Protein AF-A0A376ZZ30-F1 (afdb_monomer_lite)

pLDDT: mean 81.19, std 19.53, range [32.28, 97.62]

Structure (mmCIF, N/CA/C/O backbone):
data_AF-A0A376ZZ30-F1
#
_entry.id   AF-A0A376ZZ30-F1
#
loop_
_atom_site.group_PDB
_atom_site.id
_atom_site.type_symbol
_atom_site.label_atom_id
_atom_site.label_alt_id
_atom_site.label_comp_id
_atom_site.label_asym_id
_atom_site.label_entity_id
_atom_site.label_seq_id
_atom_site.pdbx_PDB_ins_code
_atom_site.Cartn_x
_atom_site.Cartn_y
_atom_site.Cartn_z
_atom_site.occupancy
_atom_site.B_iso_or_equiv
_atom_site.auth_seq_id
_atom_site.auth_comp_id
_atom_site.auth_asym_id
_atom_site.auth_atom_id
_atom_site.pdbx_PDB_model_num
ATOM 1 N N . MET A 1 1 ? -8.841 -7.344 33.174 1.00 46.75 1 MET A N 1
ATOM 2 C CA . MET A 1 1 ? -9.174 -6.937 31.788 1.00 46.75 1 MET A CA 1
ATOM 3 C C . MET A 1 1 ? -7.964 -7.180 30.897 1.00 46.75 1 MET A C 1
ATOM 5 O O . MET A 1 1 ? -6.941 -6.545 31.111 1.00 46.75 1 MET A O 1
ATOM 9 N N . CYS A 1 2 ? -8.050 -8.112 29.945 1.00 45.91 2 CYS A N 1
ATOM 10 C CA . CYS A 1 2 ? -7.021 -8.299 28.918 1.00 45.91 2 CYS A CA 1
ATOM 11 C C . CYS A 1 2 ? -7.281 -7.282 27.795 1.00 45.91 2 CYS A C 1
ATOM 13 O O . CYS A 1 2 ? -8.372 -7.276 27.228 1.00 45.91 2 CYS A O 1
ATOM 15 N N . ARG A 1 3 ? -6.335 -6.381 27.506 1.00 62.53 3 ARG A N 1
ATOM 16 C CA . ARG A 1 3 ? -6.424 -5.519 26.318 1.00 62.53 3 ARG A CA 1
ATOM 17 C C . ARG A 1 3 ? -5.931 -6.327 25.123 1.00 62.53 3 ARG A C 1
ATOM 19 O O . ARG A 1 3 ? -4.755 -6.677 25.079 1.00 62.53 3 ARG A O 1
ATOM 26 N N . ILE A 1 4 ? -6.811 -6.603 24.163 1.00 62.12 4 ILE A N 1
ATOM 27 C CA . ILE A 1 4 ? -6.397 -7.129 22.859 1.00 62.12 4 ILE A CA 1
ATOM 28 C C . ILE A 1 4 ? -5.556 -6.034 22.202 1.00 62.12 4 ILE A C 1
ATOM 30 O O . ILE A 1 4 ? -6.045 -4.933 21.949 1.00 62.12 4 ILE A O 1
ATOM 34 N N . LYS A 1 5 ? -4.265 -6.305 22.002 1.00 70.69 5 LYS A N 1
ATOM 35 C CA . LYS A 1 5 ? -3.371 -5.390 21.299 1.00 70.69 5 LYS A CA 1
ATOM 36 C C . LYS A 1 5 ? -3.616 -5.568 19.809 1.00 70.69 5 LYS A C 1
ATOM 38 O O . LYS A 1 5 ? -3.481 -6.672 19.291 1.00 70.69 5 LYS A O 1
ATOM 43 N N . THR A 1 6 ? -3.973 -4.485 19.139 1.00 76.25 6 THR A N 1
ATOM 44 C CA . THR A 1 6 ? -4.094 -4.454 17.686 1.00 76.25 6 THR A CA 1
ATOM 45 C C . THR A 1 6 ? -2.786 -4.938 17.049 1.00 76.25 6 THR A C 1
ATOM 47 O O . THR A 1 6 ? -1.720 -4.470 17.468 1.00 76.25 6 THR A O 1
ATOM 50 N N . PRO A 1 7 ? -2.816 -5.879 16.088 1.00 85.00 7 PRO A N 1
ATOM 51 C CA . PRO A 1 7 ? -1.600 -6.326 15.427 1.00 85.00 7 PRO A CA 1
ATOM 52 C C . PRO A 1 7 ? -1.008 -5.169 14.619 1.00 85.00 7 PRO A C 1
ATOM 54 O O . PRO A 1 7 ? -1.703 -4.523 13.833 1.00 85.00 7 PRO A O 1
ATOM 57 N N . VAL A 1 8 ? 0.281 -4.904 14.840 1.00 92.44 8 VAL A N 1
ATOM 58 C CA . VAL A 1 8 ? 1.030 -3.854 14.145 1.00 92.44 8 VAL A CA 1
ATOM 59 C C . VAL A 1 8 ? 2.210 -4.485 13.430 1.00 92.44 8 VAL A C 1
ATOM 61 O O . VAL A 1 8 ? 3.052 -5.123 14.062 1.00 92.44 8 VAL A O 1
ATOM 64 N N . ILE A 1 9 ? 2.304 -4.250 12.127 1.00 94.50 9 ILE A N 1
ATOM 65 C CA . ILE A 1 9 ? 3.475 -4.576 11.317 1.00 94.50 9 ILE A CA 1
ATOM 66 C C . ILE A 1 9 ? 4.148 -3.264 10.937 1.00 94.50 9 ILE A C 1
ATOM 68 O O . ILE A 1 9 ? 3.489 -2.326 10.501 1.00 94.50 9 ILE A O 1
ATOM 72 N N . THR A 1 10 ? 5.464 -3.175 11.120 1.00 93.06 10 THR A N 1
ATOM 73 C CA . THR A 1 10 ? 6.240 -2.013 10.675 1.00 93.06 10 THR A CA 1
ATOM 74 C C . THR A 1 10 ? 7.258 -2.447 9.638 1.00 93.06 10 THR A C 1
ATOM 76 O O . THR A 1 10 ? 8.123 -3.271 9.927 1.00 93.06 10 THR A O 1
ATOM 79 N N . VAL A 1 11 ? 7.170 -1.871 8.445 1.00 92.31 11 VAL A N 1
ATOM 80 C CA . VAL A 1 11 ? 8.074 -2.140 7.325 1.00 92.31 11 VAL A CA 1
ATOM 81 C C . VAL A 1 11 ? 8.746 -0.858 6.868 1.00 92.31 11 VAL A C 1
ATOM 83 O O . VAL A 1 11 ? 8.271 0.250 7.116 1.00 92.31 11 VAL A O 1
ATOM 86 N N . ARG A 1 12 ? 9.898 -1.006 6.212 1.00 89.69 12 ARG A N 1
ATOM 87 C CA . ARG A 1 12 ? 10.571 0.135 5.594 1.00 89.69 12 ARG A CA 1
ATOM 88 C C . ARG A 1 12 ? 9.980 0.463 4.227 1.00 89.69 12 ARG A C 1
ATOM 90 O O . ARG A 1 12 ? 9.780 1.630 3.939 1.00 89.69 12 ARG A O 1
ATOM 97 N N . ARG A 1 13 ? 9.723 -0.567 3.422 1.00 89.56 13 ARG A N 1
ATOM 98 C CA . ARG A 1 13 ? 9.088 -0.511 2.102 1.00 89.56 13 ARG A CA 1
ATOM 99 C C . ARG A 1 13 ? 8.165 -1.707 1.964 1.00 89.56 13 ARG A C 1
ATOM 101 O O . ARG A 1 13 ? 8.429 -2.744 2.578 1.00 89.56 13 ARG A O 1
ATOM 108 N N . LEU A 1 14 ? 7.144 -1.571 1.133 1.00 93.38 14 LEU A N 1
ATOM 109 C CA . LEU A 1 14 ? 6.215 -2.648 0.816 1.00 93.38 14 LEU A CA 1
ATOM 110 C C . LEU A 1 14 ? 6.173 -2.857 -0.697 1.00 93.38 14 LEU A C 1
ATOM 112 O O . LEU A 1 14 ? 6.025 -1.901 -1.454 1.00 93.38 14 LEU A O 1
ATOM 116 N N . TYR A 1 15 ? 6.306 -4.112 -1.119 1.00 94.94 15 TYR A N 1
ATOM 117 C CA . TYR A 1 15 ? 6.212 -4.526 -2.514 1.00 94.94 15 T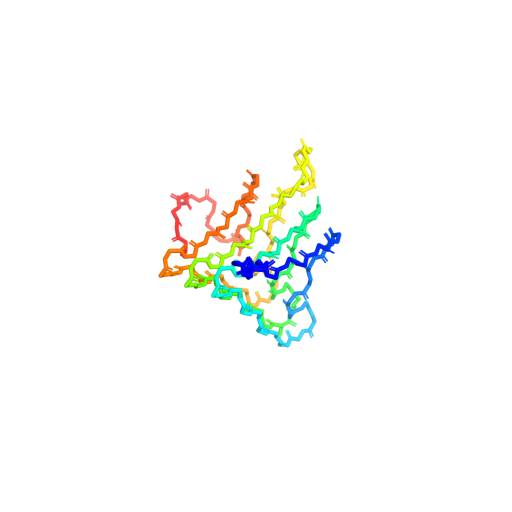YR A CA 1
ATOM 118 C C . TYR A 1 15 ? 5.125 -5.589 -2.611 1.00 94.94 15 TYR A C 1
ATOM 120 O O . TYR A 1 15 ? 5.260 -6.655 -2.011 1.00 94.94 15 TYR A O 1
ATOM 128 N N . ASN A 1 16 ? 4.055 -5.300 -3.342 1.00 96.19 16 ASN A N 1
ATOM 129 C CA . ASN A 1 16 ? 2.975 -6.246 -3.580 1.00 96.19 16 ASN A CA 1
ATOM 130 C C . ASN A 1 16 ? 2.800 -6.445 -5.084 1.00 96.19 16 ASN A C 1
ATOM 132 O O . ASN A 1 16 ? 2.489 -5.500 -5.799 1.00 96.19 16 ASN A O 1
ATOM 136 N N . GLY A 1 17 ? 3.051 -7.659 -5.567 1.00 95.19 17 GLY A N 1
ATOM 137 C CA . GLY A 1 17 ? 3.007 -7.935 -7.001 1.00 95.19 17 GLY A CA 1
ATOM 138 C C . GLY A 1 17 ? 3.997 -7.086 -7.809 1.00 95.19 17 GLY A C 1
ATOM 139 O O . GLY A 1 17 ? 3.632 -6.538 -8.833 1.00 95.19 17 GLY A O 1
ATOM 140 N N . TYR A 1 18 ? 5.242 -6.904 -7.342 1.00 92.88 18 TYR A N 1
ATOM 141 C CA . TYR A 1 18 ? 6.203 -6.048 -8.061 1.00 92.88 18 TYR A CA 1
ATOM 142 C C . TYR A 1 18 ? 6.642 -6.641 -9.410 1.00 92.88 18 TYR A C 1
ATOM 144 O O . TYR A 1 18 ? 6.668 -5.903 -10.376 1.0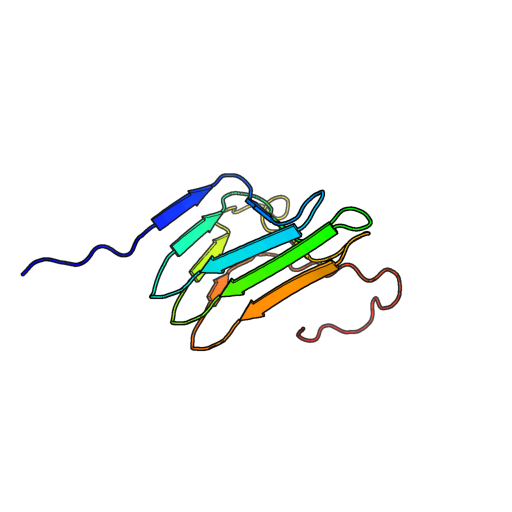0 92.88 18 TYR A O 1
ATOM 152 N N . PHE A 1 19 ? 6.944 -7.946 -9.484 1.00 92.50 19 PHE A N 1
ATOM 153 C CA . PHE A 1 19 ? 7.296 -8.684 -10.721 1.00 92.50 19 PHE A CA 1
ATOM 154 C C . PHE A 1 19 ? 6.294 -9.807 -11.057 1.00 92.50 19 PHE A C 1
ATOM 156 O O . PHE A 1 19 ? 6.581 -10.698 -11.848 1.00 92.50 19 PHE A O 1
ATOM 163 N N . GLY A 1 20 ? 5.146 -9.840 -10.387 1.00 92.56 20 GLY A N 1
ATOM 164 C CA . GLY A 1 20 ? 4.187 -10.933 -10.506 1.00 92.56 20 GLY A CA 1
ATOM 165 C C . GLY A 1 20 ? 2.916 -10.601 -9.751 1.00 92.56 20 GLY A C 1
ATOM 166 O O . GLY A 1 20 ? 2.614 -9.427 -9.554 1.00 92.56 20 GLY A O 1
ATOM 167 N N . ASN A 1 21 ? 2.196 -11.616 -9.284 1.00 96.00 21 ASN A N 1
ATOM 168 C CA . ASN A 1 21 ? 0.881 -11.392 -8.696 1.00 96.00 21 ASN A CA 1
ATOM 169 C C . ASN A 1 21 ? 0.936 -11.385 -7.169 1.00 96.00 21 ASN A C 1
ATOM 171 O O . ASN A 1 21 ? 1.586 -12.238 -6.561 1.00 96.00 21 ASN A O 1
ATOM 175 N N . GLY A 1 22 ? 0.259 -10.427 -6.541 1.00 96.69 22 GLY A N 1
ATOM 176 C CA . GLY A 1 22 ? 0.226 -10.303 -5.089 1.00 96.69 22 GLY A CA 1
ATOM 177 C C . GLY A 1 22 ? -1.079 -9.714 -4.579 1.00 96.69 22 GLY A C 1
ATOM 178 O O . GLY A 1 22 ? -1.612 -8.764 -5.148 1.00 96.69 22 GLY A O 1
ATOM 179 N N . THR A 1 23 ? -1.572 -10.250 -3.465 1.00 97.62 23 THR A N 1
ATOM 180 C CA . THR A 1 23 ? -2.724 -9.697 -2.751 1.00 97.62 23 THR A CA 1
ATOM 181 C C . THR A 1 23 ? -2.355 -9.445 -1.297 1.00 97.62 23 THR A C 1
ATOM 183 O O . THR A 1 23 ? -1.933 -10.359 -0.587 1.00 97.62 23 THR A O 1
ATOM 186 N N . LEU A 1 24 ? -2.551 -8.211 -0.842 1.00 96.75 24 LEU A N 1
ATOM 187 C CA . LEU A 1 24 ? -2.366 -7.797 0.542 1.00 96.75 24 LEU A CA 1
ATOM 188 C C . LEU A 1 24 ? -3.710 -7.378 1.134 1.00 96.75 24 LEU A C 1
ATOM 190 O O . LEU A 1 24 ? -4.350 -6.469 0.622 1.00 96.75 24 LEU A O 1
ATOM 194 N N . ASN A 1 25 ? -4.101 -7.987 2.252 1.00 96.88 25 ASN A N 1
ATOM 195 C CA . ASN A 1 25 ? -5.314 -7.624 2.982 1.00 96.88 25 ASN A CA 1
ATOM 196 C C . ASN A 1 25 ? -4.952 -7.007 4.337 1.00 96.88 25 ASN A C 1
ATOM 198 O O . ASN A 1 25 ? -4.295 -7.645 5.160 1.00 96.88 25 ASN A O 1
ATOM 202 N N . ILE A 1 26 ? -5.421 -5.788 4.588 1.00 96.19 26 ILE A N 1
ATOM 203 C CA . ILE A 1 26 ? -5.287 -5.070 5.855 1.00 96.19 26 ILE A CA 1
ATOM 204 C C . ILE A 1 26 ? -6.698 -4.914 6.414 1.00 96.19 26 ILE A C 1
ATOM 206 O O . ILE A 1 26 ? -7.486 -4.118 5.913 1.00 96.19 26 ILE A O 1
ATOM 210 N N . SER A 1 27 ? -7.034 -5.718 7.421 1.00 96.00 27 SER A N 1
ATOM 211 C CA . SER A 1 27 ? -8.396 -5.811 7.955 1.00 96.00 27 SER A CA 1
ATOM 212 C C . SER A 1 27 ? -8.426 -5.959 9.472 1.00 96.00 27 SER A C 1
ATOM 214 O O . SER A 1 27 ? -7.382 -6.106 10.112 1.00 96.00 27 SER A O 1
ATOM 216 N N . ASN A 1 28 ? -9.626 -5.929 10.055 1.00 94.88 28 ASN A N 1
ATOM 217 C CA . ASN A 1 28 ? -9.882 -6.201 11.471 1.00 94.88 28 ASN A CA 1
ATOM 218 C C . ASN A 1 28 ? -9.050 -5.324 12.417 1.00 94.88 28 ASN A C 1
ATOM 220 O O . ASN A 1 28 ? -8.445 -5.808 13.374 1.00 94.88 28 ASN A O 1
ATOM 224 N N . ASN A 1 29 ? -9.035 -4.016 12.158 1.00 94.25 29 ASN A N 1
ATOM 225 C CA . ASN A 1 29 ? -8.210 -3.022 12.856 1.00 94.25 29 ASN A CA 1
ATOM 226 C C . ASN A 1 29 ? -6.689 -3.186 12.667 1.00 94.25 29 ASN A C 1
ATOM 228 O O . ASN A 1 29 ? -5.934 -2.441 13.281 1.00 94.25 29 ASN A O 1
ATOM 232 N N . GLY A 1 30 ? -6.205 -4.132 11.856 1.00 94.69 30 GLY A N 1
ATOM 233 C CA . GLY A 1 30 ? -4.772 -4.347 11.647 1.00 94.69 30 GLY A CA 1
ATOM 234 C C . GLY A 1 30 ? -4.062 -3.101 11.117 1.00 94.69 30 GLY A C 1
ATOM 235 O O . GLY A 1 30 ? -4.589 -2.410 10.247 1.00 94.69 30 GLY A O 1
ATOM 236 N N . LEU A 1 31 ? -2.862 -2.825 11.633 1.00 94.75 31 LEU A N 1
ATOM 237 C CA . LEU A 1 31 ? -2.078 -1.642 11.276 1.00 94.75 31 LEU A CA 1
ATOM 238 C C . LEU A 1 31 ? -0.782 -2.035 10.561 1.00 94.75 31 LEU A C 1
ATOM 240 O O . LEU A 1 31 ? 0.057 -2.741 11.125 1.00 94.75 31 LEU A O 1
ATOM 244 N N . ILE A 1 32 ? -0.577 -1.505 9.357 1.00 95.19 32 ILE A N 1
ATOM 245 C CA . ILE A 1 32 ? 0.725 -1.494 8.688 1.00 95.19 32 ILE A CA 1
ATOM 246 C C . ILE A 1 32 ? 1.302 -0.090 8.767 1.00 95.19 32 ILE A C 1
ATOM 248 O O . ILE A 1 32 ? 0.782 0.841 8.166 1.00 95.19 32 ILE A O 1
ATOM 252 N N . ASN A 1 33 ? 2.423 0.043 9.459 1.00 92.56 33 ASN A N 1
ATOM 253 C CA . ASN A 1 33 ? 3.249 1.236 9.453 1.00 92.56 33 ASN A CA 1
ATOM 254 C C . ASN A 1 33 ? 4.351 1.078 8.404 1.00 92.56 33 ASN A C 1
ATOM 256 O O . ASN A 1 33 ? 5.282 0.293 8.580 1.00 92.56 33 ASN A O 1
ATOM 260 N N . ASN A 1 34 ? 4.270 1.835 7.322 1.00 91.06 34 ASN A N 1
ATOM 261 C CA . ASN A 1 34 ? 5.289 1.872 6.291 1.00 91.06 34 ASN A CA 1
ATOM 262 C C . ASN A 1 34 ? 6.152 3.131 6.437 1.00 91.06 34 ASN A C 1
ATOM 264 O O . ASN A 1 34 ? 5.631 4.237 6.532 1.00 91.06 34 ASN A O 1
ATOM 268 N N . LYS A 1 35 ? 7.477 2.987 6.504 1.00 87.94 35 LYS A N 1
ATOM 269 C CA . LYS A 1 35 ? 8.369 4.139 6.733 1.00 87.94 35 LYS A CA 1
ATOM 270 C C . LYS A 1 35 ? 8.671 4.932 5.464 1.00 87.94 35 LYS A C 1
ATOM 272 O O . LYS A 1 35 ? 8.867 6.138 5.559 1.00 87.94 35 LYS A O 1
ATOM 277 N N . GLU A 1 36 ? 8.739 4.266 4.317 1.00 86.44 36 GLU A N 1
ATOM 278 C CA . GLU A 1 36 ? 9.059 4.878 3.025 1.00 86.44 36 GLU A CA 1
ATOM 279 C C . GLU A 1 36 ? 7.961 4.565 1.995 1.00 86.44 36 GLU A C 1
ATOM 281 O O . GLU A 1 36 ? 6.789 4.455 2.343 1.00 86.44 36 GLU A O 1
ATOM 286 N N . TYR A 1 37 ? 8.317 4.424 0.717 1.00 86.38 37 TYR A N 1
ATOM 287 C CA . TYR A 1 37 ? 7.373 4.188 -0.368 1.00 86.38 37 TYR A CA 1
ATOM 288 C C . TYR A 1 37 ? 6.815 2.757 -0.402 1.00 86.38 37 TYR A C 1
ATOM 290 O O . TYR A 1 37 ? 7.302 1.845 0.275 1.00 86.38 37 TYR A O 1
ATOM 298 N N . SER A 1 38 ? 5.777 2.566 -1.211 1.00 91.00 38 SER A N 1
ATOM 299 C CA . SER A 1 38 ? 5.200 1.261 -1.543 1.00 91.00 38 SER A CA 1
ATOM 300 C C . SER A 1 38 ? 4.975 1.120 -3.037 1.00 91.00 38 SER A C 1
ATOM 302 O O . SER A 1 38 ? 4.605 2.095 -3.685 1.00 91.00 38 SER A O 1
ATOM 304 N N . LEU A 1 39 ? 5.186 -0.087 -3.559 1.00 92.06 39 LEU A N 1
ATOM 305 C CA . LEU A 1 39 ? 4.993 -0.433 -4.965 1.00 92.06 39 LEU A CA 1
ATOM 306 C C . LEU A 1 39 ? 3.969 -1.566 -5.075 1.00 92.06 39 LEU A C 1
ATOM 308 O O . LEU A 1 39 ? 4.118 -2.600 -4.415 1.00 92.06 39 LEU A O 1
ATOM 312 N N . VAL A 1 40 ? 2.951 -1.369 -5.906 1.00 94.44 40 VAL A N 1
ATOM 313 C CA . VAL A 1 40 ? 1.839 -2.300 -6.105 1.00 94.44 40 VAL A CA 1
ATOM 314 C C . VAL A 1 40 ? 1.621 -2.510 -7.604 1.00 94.44 40 VAL A C 1
ATOM 316 O O . VAL A 1 40 ? 1.229 -1.568 -8.286 1.00 94.44 40 VAL A O 1
ATOM 319 N N . GLY A 1 41 ? 1.885 -3.721 -8.109 1.00 94.56 41 GLY A N 1
ATOM 320 C CA . GLY A 1 41 ? 1.633 -4.067 -9.518 1.00 94.56 41 GLY A CA 1
ATOM 321 C C . GLY A 1 41 ? 2.383 -3.174 -10.510 1.00 94.56 41 GLY A C 1
ATOM 322 O O . GLY A 1 41 ? 1.756 -2.514 -11.326 1.00 94.56 41 GLY A O 1
ATOM 323 N N . VAL A 1 42 ? 3.708 -3.054 -10.383 1.00 91.25 42 VAL A N 1
ATOM 324 C CA . VAL A 1 42 ? 4.479 -2.016 -11.104 1.00 91.25 42 VAL A CA 1
ATOM 325 C C . VAL A 1 42 ? 5.100 -2.515 -12.410 1.00 91.25 42 VAL A C 1
ATOM 327 O O . VAL A 1 42 ? 5.131 -1.766 -13.378 1.00 91.25 42 VAL A O 1
ATOM 330 N N . GLN A 1 43 ? 5.617 -3.743 -12.474 1.00 93.94 43 GLN A N 1
ATOM 331 C CA . GLN A 1 43 ? 6.325 -4.232 -13.669 1.00 93.94 43 GLN A CA 1
ATOM 332 C C . GLN A 1 43 ? 5.369 -4.802 -14.716 1.00 93.94 43 GLN A C 1
ATOM 334 O O . GLN A 1 43 ? 4.272 -5.243 -14.380 1.00 93.94 43 GLN A O 1
ATOM 339 N N . ASP A 1 44 ? 5.809 -4.844 -15.973 1.00 94.94 44 ASP A N 1
ATOM 340 C CA . ASP A 1 44 ? 5.032 -5.421 -17.073 1.00 94.94 44 ASP A CA 1
ATOM 341 C C . ASP A 1 44 ? 4.576 -6.856 -16.752 1.00 94.94 44 ASP A C 1
ATOM 343 O O . ASP A 1 44 ? 5.335 -7.667 -16.208 1.00 94.94 44 ASP A O 1
ATOM 347 N N . GLY A 1 45 ? 3.304 -7.144 -17.025 1.00 93.25 45 GLY A N 1
ATOM 348 C CA . GLY A 1 45 ? 2.658 -8.418 -16.696 1.00 93.25 45 GLY A CA 1
ATOM 349 C C . GLY A 1 45 ? 2.466 -8.714 -15.199 1.00 93.25 45 GLY A C 1
ATOM 350 O O . GLY A 1 45 ? 2.056 -9.825 -14.860 1.00 93.25 45 GLY A O 1
ATOM 351 N N . SER A 1 46 ? 2.762 -7.773 -14.295 1.00 96.19 46 SER A N 1
ATOM 352 C CA . SER A 1 46 ? 2.527 -7.931 -12.852 1.00 96.19 46 SER A CA 1
ATOM 353 C C . SER A 1 46 ? 1.140 -7.442 -12.431 1.00 96.19 46 SER A C 1
ATOM 355 O O . SER A 1 46 ? 0.598 -6.523 -13.040 1.00 96.19 46 SER A O 1
ATOM 357 N N . HIS A 1 47 ? 0.582 -8.032 -11.367 1.00 96.19 47 HIS A N 1
ATOM 358 C CA . HIS A 1 47 ? -0.709 -7.625 -10.815 1.00 96.19 47 HIS A CA 1
ATOM 359 C C . HIS A 1 47 ? -0.690 -7.545 -9.282 1.00 96.19 47 HIS A C 1
ATOM 361 O O . HIS A 1 47 ? -0.576 -8.553 -8.580 1.00 96.19 47 HIS A O 1
ATOM 367 N N . GLY A 1 48 ? -0.805 -6.342 -8.730 1.00 97.00 48 GLY A N 1
ATOM 368 C CA . GLY A 1 48 ? -0.805 -6.114 -7.288 1.00 97.00 48 GLY A CA 1
ATOM 369 C C . GLY A 1 48 ? -2.152 -5.604 -6.800 1.00 97.00 48 GLY A C 1
ATOM 370 O O . GLY A 1 48 ? -2.590 -4.557 -7.244 1.00 97.00 48 GLY A O 1
ATOM 371 N N . VAL A 1 49 ? -2.758 -6.272 -5.821 1.00 96.75 49 VAL A N 1
ATOM 372 C CA . VAL A 1 49 ? -4.002 -5.824 -5.170 1.00 96.75 49 VAL A CA 1
ATOM 373 C C . VAL A 1 49 ? -3.777 -5.580 -3.683 1.00 96.75 49 VAL A C 1
ATOM 375 O O . VAL A 1 49 ? -3.319 -6.473 -2.967 1.00 96.75 49 VAL A O 1
ATOM 378 N N . VAL A 1 50 ? -4.122 -4.396 -3.188 1.00 96.88 50 VAL A N 1
ATOM 379 C CA . VAL A 1 50 ? -4.161 -4.090 -1.754 1.00 96.88 50 VAL A CA 1
ATOM 380 C C . VAL A 1 50 ? -5.602 -3.813 -1.340 1.00 96.88 50 VAL A C 1
ATOM 382 O O . VAL A 1 50 ? -6.222 -2.891 -1.847 1.00 96.88 50 VAL A O 1
ATOM 385 N N . ASN A 1 51 ? -6.126 -4.571 -0.380 1.00 97.00 51 ASN A N 1
ATOM 386 C CA . ASN A 1 51 ? -7.444 -4.349 0.203 1.00 97.00 51 ASN A CA 1
ATOM 387 C C . ASN A 1 51 ? -7.293 -3.835 1.634 1.00 97.00 51 ASN A C 1
ATOM 389 O O . ASN A 1 51 ? -6.684 -4.497 2.475 1.00 97.00 51 ASN A O 1
ATOM 393 N N . VAL A 1 52 ? -7.880 -2.680 1.927 1.00 96.31 52 VAL A N 1
ATOM 394 C CA . VAL A 1 52 ? -7.928 -2.085 3.263 1.00 96.31 52 VAL A CA 1
ATOM 395 C C . VAL A 1 52 ? -9.385 -2.006 3.699 1.00 96.31 52 VAL A C 1
ATOM 397 O O . VAL A 1 52 ? -10.154 -1.180 3.207 1.00 96.31 52 VAL A O 1
ATOM 400 N N . THR A 1 53 ? -9.784 -2.908 4.592 1.00 96.44 53 THR A N 1
ATOM 401 C CA . THR A 1 53 ? -11.182 -3.098 5.008 1.00 96.44 53 THR A CA 1
ATOM 402 C C . THR A 1 53 ? -11.312 -3.157 6.522 1.00 96.44 53 THR A C 1
ATOM 404 O O . THR A 1 53 ? -10.315 -3.247 7.224 1.00 96.44 53 THR A O 1
ATOM 407 N N . ASP A 1 54 ? -12.529 -3.116 7.057 1.00 95.94 54 ASP A N 1
ATOM 408 C CA . ASP A 1 54 ? -12.844 -3.448 8.456 1.00 95.94 54 ASP A CA 1
ATOM 409 C C . ASP A 1 54 ? -11.922 -2.751 9.473 1.00 95.94 54 ASP A C 1
ATOM 411 O O . ASP A 1 54 ? -11.295 -3.392 10.326 1.00 95.94 54 ASP A O 1
ATOM 415 N N . LYS A 1 55 ? -11.799 -1.422 9.338 1.00 94.75 55 LYS A N 1
ATOM 416 C CA . LYS A 1 55 ? -10.920 -0.550 10.150 1.00 94.75 55 LYS A CA 1
ATOM 417 C C . LYS A 1 55 ? -9.422 -0.840 10.041 1.00 94.75 55 LYS A C 1
ATOM 419 O O . LYS A 1 55 ? -8.634 -0.331 10.835 1.00 94.75 55 LYS A O 1
ATOM 424 N N . GLY A 1 56 ? -9.012 -1.665 9.083 1.00 96.38 56 GLY A N 1
ATOM 425 C CA . GLY A 1 56 ? -7.617 -1.843 8.718 1.00 96.38 56 GLY A CA 1
ATOM 426 C C . GLY A 1 56 ? -6.986 -0.506 8.344 1.00 96.38 56 GLY A C 1
ATOM 427 O O . GLY A 1 56 ? -7.638 0.370 7.772 1.00 96.38 56 GLY A O 1
ATOM 428 N N . HIS A 1 57 ? -5.716 -0.335 8.690 1.00 94.69 57 HIS A N 1
ATOM 429 C CA . HIS A 1 57 ? -5.026 0.933 8.525 1.00 94.69 57 HIS A CA 1
ATOM 430 C C . HIS A 1 57 ? -3.652 0.727 7.906 1.00 94.69 57 HIS A C 1
ATOM 432 O O . HIS A 1 57 ? -2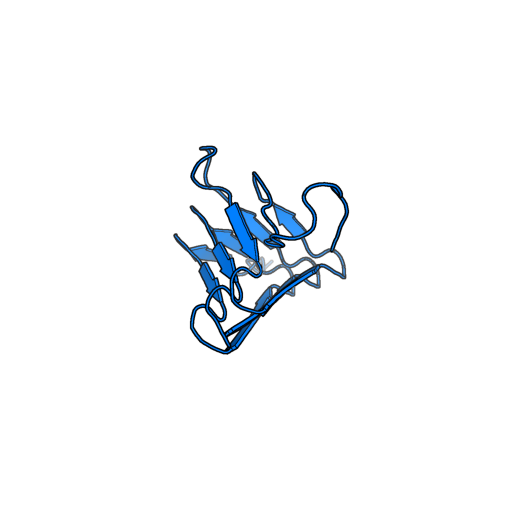.805 0.013 8.441 1.00 94.69 57 HIS A O 1
ATOM 438 N N . TRP A 1 58 ? -3.421 1.382 6.775 1.00 94.12 58 TRP A N 1
ATOM 439 C CA . TRP A 1 58 ? -2.107 1.486 6.165 1.00 94.12 58 TRP A CA 1
ATOM 4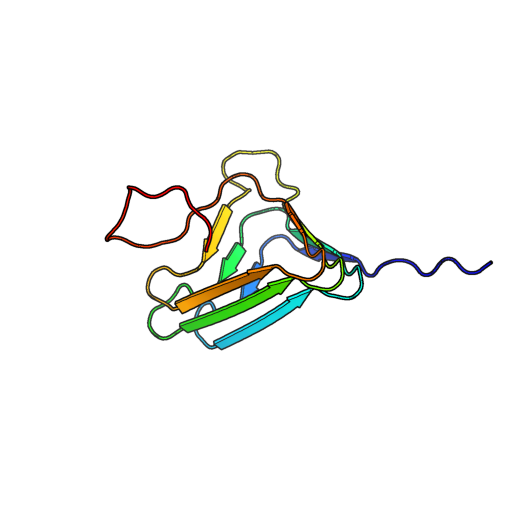40 C C . TRP A 1 58 ? -1.570 2.904 6.322 1.00 94.12 58 TRP A C 1
ATOM 442 O O . TRP A 1 58 ? -2.112 3.857 5.771 1.00 94.12 58 TRP A O 1
ATOM 452 N N . ASN A 1 59 ? -0.519 3.054 7.114 1.00 91.38 59 ASN A N 1
ATOM 453 C CA . ASN A 1 59 ? -0.024 4.338 7.577 1.00 91.38 59 ASN A CA 1
ATOM 454 C C . ASN A 1 59 ? 1.418 4.569 7.122 1.00 91.38 59 ASN A C 1
ATOM 456 O O . ASN A 1 59 ? 2.304 3.771 7.431 1.00 91.38 59 ASN A O 1
ATOM 460 N N . P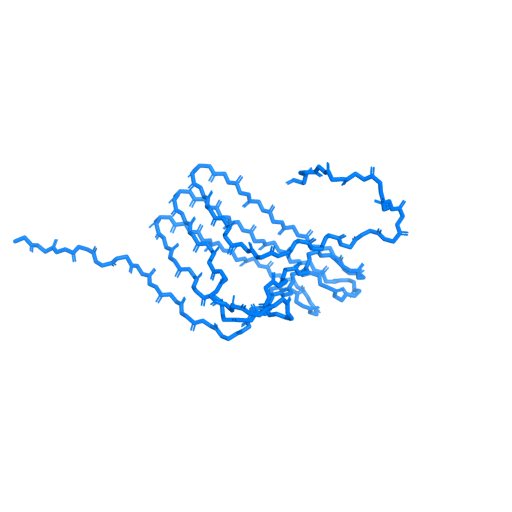HE A 1 60 ? 1.670 5.676 6.430 1.00 88.12 60 PHE A N 1
ATOM 461 C CA . PHE A 1 60 ? 2.998 6.063 5.968 1.00 88.12 60 PHE A CA 1
ATOM 462 C C . PHE A 1 60 ? 3.623 7.055 6.947 1.00 88.12 60 PHE A C 1
ATOM 464 O O . PHE A 1 60 ? 3.229 8.222 7.008 1.00 88.12 60 PHE A O 1
ATOM 471 N N . LEU A 1 61 ? 4.619 6.570 7.692 1.00 83.00 61 LEU A N 1
ATOM 472 C CA . LEU A 1 61 ? 5.291 7.271 8.787 1.00 83.00 61 LEU A CA 1
ATOM 473 C C . LEU A 1 61 ? 6.388 8.245 8.339 1.00 83.00 61 LEU A C 1
ATOM 475 O O . LEU A 1 61 ? 6.860 9.031 9.160 1.00 83.00 61 LEU A O 1
ATOM 479 N N . GLY A 1 62 ? 6.850 8.169 7.088 1.00 70.19 62 GLY A N 1
ATOM 480 C CA . GLY A 1 62 ? 7.902 9.053 6.583 1.00 70.19 62 GLY A CA 1
ATOM 481 C C . GLY A 1 62 ? 7.476 10.520 6.661 1.00 70.19 62 GLY A C 1
ATOM 482 O O . GLY A 1 62 ? 6.337 10.843 6.353 1.00 70.19 62 GLY A O 1
ATOM 483 N N . THR A 1 63 ? 8.370 11.419 7.073 1.00 63.72 63 THR A N 1
ATOM 484 C CA . THR A 1 63 ? 8.075 12.858 7.243 1.00 63.72 63 THR A CA 1
ATOM 485 C C . THR A 1 63 ? 8.669 13.743 6.143 1.00 63.72 63 THR A C 1
ATOM 487 O O . THR A 1 63 ? 8.475 14.953 6.168 1.00 63.72 63 THR A O 1
ATOM 490 N N . GLY A 1 64 ? 9.362 13.158 5.161 1.00 63.06 64 GLY A N 1
ATOM 491 C CA . GLY A 1 64 ? 9.887 13.869 3.991 1.00 63.06 64 GLY A CA 1
ATOM 492 C C . GLY A 1 64 ? 9.070 13.592 2.731 1.00 63.06 64 GLY A C 1
ATOM 493 O O . GLY A 1 64 ? 8.607 12.466 2.533 1.00 63.06 64 GLY A O 1
ATOM 494 N N . GLU A 1 65 ? 8.941 14.595 1.857 1.00 59.22 65 GLU A N 1
ATOM 495 C CA . GLU A 1 65 ? 8.212 14.494 0.580 1.00 59.22 65 GLU A CA 1
ATOM 496 C C . GLU A 1 65 ? 8.699 13.324 -0.285 1.00 59.22 65 GLU A C 1
ATOM 498 O O . GLU A 1 65 ? 7.902 12.690 -0.962 1.00 59.22 65 GLU A O 1
ATOM 503 N N . ALA A 1 66 ? 9.984 12.965 -0.199 1.00 60.44 66 ALA A N 1
ATOM 504 C CA . ALA A 1 66 ? 10.585 11.853 -0.938 1.00 60.44 66 ALA A CA 1
ATOM 505 C C . ALA A 1 66 ? 10.111 10.447 -0.497 1.00 60.44 66 ALA A C 1
ATOM 507 O O . ALA A 1 66 ? 10.358 9.469 -1.201 1.00 60.44 66 ALA A O 1
ATOM 508 N N . PHE A 1 67 ? 9.457 10.315 0.664 1.00 58.44 67 PHE A N 1
ATOM 509 C CA . PHE A 1 67 ? 9.274 9.022 1.341 1.00 58.44 67 PHE A CA 1
ATOM 510 C C . PHE A 1 67 ? 7.814 8.604 1.545 1.00 58.44 67 PHE A C 1
ATOM 512 O O . PHE A 1 67 ? 7.570 7.591 2.192 1.00 58.44 67 PHE A O 1
ATOM 519 N N . ARG A 1 68 ? 6.835 9.341 1.007 1.00 66.38 68 ARG A N 1
ATOM 520 C CA . ARG A 1 68 ? 5.404 9.062 1.237 1.00 66.38 68 ARG A CA 1
ATOM 521 C C . ARG A 1 68 ? 4.616 8.784 -0.044 1.00 66.38 68 ARG A C 1
ATOM 523 O O . ARG A 1 68 ? 3.498 9.277 -0.176 1.00 66.38 68 ARG A O 1
ATOM 530 N N . TYR A 1 69 ? 5.202 8.014 -0.959 1.00 76.31 69 TYR A N 1
ATOM 531 C CA .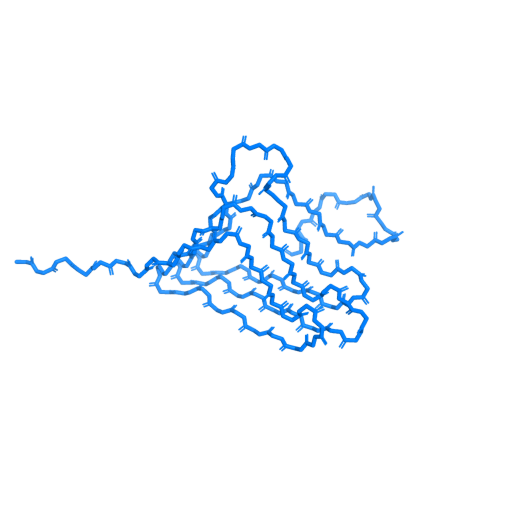 TYR A 1 69 ? 4.556 7.619 -2.212 1.00 76.31 69 TYR A CA 1
ATOM 532 C C . TYR A 1 69 ? 4.021 6.195 -2.156 1.00 76.31 69 TYR A C 1
ATOM 534 O O . TYR A 1 69 ? 4.682 5.282 -1.651 1.00 76.31 69 TYR A O 1
ATOM 542 N N . ILE A 1 70 ? 2.854 6.013 -2.760 1.00 83.38 70 ILE A N 1
ATOM 543 C CA . ILE A 1 70 ? 2.381 4.712 -3.216 1.00 83.38 70 ILE A CA 1
ATOM 544 C C . ILE A 1 70 ? 2.367 4.782 -4.737 1.00 83.38 70 ILE A C 1
ATOM 546 O O . ILE A 1 70 ? 1.767 5.702 -5.286 1.00 83.38 70 ILE A O 1
ATOM 550 N N . TYR A 1 71 ? 3.049 3.843 -5.385 1.00 87.44 71 TYR A N 1
ATOM 551 C CA . TYR A 1 71 ? 2.922 3.610 -6.819 1.00 87.44 71 TYR A CA 1
ATOM 552 C C . TYR A 1 71 ? 2.019 2.403 -7.014 1.00 87.44 71 TYR A C 1
ATOM 554 O O . TYR A 1 71 ? 2.318 1.319 -6.503 1.00 87.44 71 TYR A O 1
ATOM 562 N N . ILE A 1 72 ? 0.904 2.624 -7.700 1.00 89.88 72 ILE A N 1
ATOM 563 C CA . ILE A 1 72 ? -0.123 1.622 -7.974 1.00 89.88 72 ILE A CA 1
ATOM 564 C C . ILE A 1 72 ? -0.338 1.634 -9.476 1.00 89.88 72 ILE A C 1
ATOM 566 O O . ILE A 1 72 ? -0.869 2.614 -9.998 1.00 89.88 72 ILE A O 1
ATOM 570 N N . GLY A 1 73 ? 0.114 0.572 -10.137 1.00 86.88 73 GLY A N 1
ATOM 571 C CA . GLY A 1 73 ? 0.168 0.524 -11.591 1.00 86.88 73 GLY A CA 1
ATOM 572 C C . GLY A 1 73 ? 1.259 1.446 -12.141 1.00 86.88 73 GLY A C 1
ATOM 573 O O . GLY A 1 73 ? 1.378 2.611 -11.757 1.00 86.88 73 GLY A O 1
ATOM 574 N N . ASP A 1 74 ? 2.089 0.893 -13.015 1.00 86.50 74 ASP A N 1
ATOM 575 C CA . ASP A 1 74 ? 3.054 1.650 -13.823 1.00 86.50 74 ASP A CA 1
ATOM 576 C C . ASP A 1 74 ? 3.098 1.009 -15.214 1.00 86.50 74 ASP A C 1
ATOM 578 O O . ASP A 1 74 ? 2.266 1.330 -16.056 1.00 86.50 74 ASP A O 1
ATOM 582 N N . ALA A 1 75 ? 3.953 0.002 -15.415 1.00 89.69 75 ALA A N 1
ATOM 583 C CA . ALA A 1 75 ? 3.862 -0.903 -16.562 1.00 89.69 75 ALA A CA 1
ATOM 584 C C . ALA A 1 75 ? 2.914 -2.093 -16.304 1.00 89.69 75 ALA A C 1
ATOM 586 O O . ALA A 1 75 ? 2.429 -2.708 -17.249 1.00 89.69 75 ALA A O 1
ATOM 587 N N . GLY A 1 76 ? 2.685 -2.436 -15.032 1.00 91.56 76 GLY A N 1
ATOM 588 C CA . GLY A 1 76 ? 1.758 -3.485 -14.597 1.00 91.56 76 GLY A CA 1
ATOM 589 C C . GLY A 1 76 ? 0.419 -2.962 -14.081 1.00 91.56 76 GLY A C 1
ATOM 590 O O . GLY A 1 76 ? 0.151 -1.760 -14.090 1.00 91.56 76 GLY A O 1
ATOM 591 N N . ASP A 1 77 ? -0.390 -3.885 -13.560 1.00 92.19 77 ASP A N 1
ATOM 592 C CA . ASP A 1 77 ? -1.732 -3.616 -13.051 1.00 92.19 77 ASP A CA 1
ATOM 593 C C . ASP A 1 77 ? -1.742 -3.536 -11.517 1.00 92.19 77 ASP A C 1
ATOM 595 O O . ASP A 1 77 ? -1.681 -4.548 -10.813 1.00 92.19 77 ASP A O 1
ATOM 599 N N . GLY A 1 78 ? -1.852 -2.328 -10.970 1.00 93.19 78 GLY A N 1
ATOM 600 C CA . GLY A 1 78 ? -2.023 -2.108 -9.535 1.00 93.19 78 GLY A CA 1
ATOM 601 C C . GLY A 1 78 ? -3.462 -1.754 -9.161 1.00 93.19 78 GLY A C 1
ATOM 602 O O . GLY A 1 78 ? -4.108 -0.957 -9.832 1.00 93.19 78 GLY A O 1
ATOM 603 N N . GLU A 1 79 ? -3.932 -2.274 -8.031 1.00 93.69 79 GLU A N 1
ATOM 604 C CA . GLU A 1 79 ? -5.245 -1.986 -7.460 1.00 93.69 79 GLU A CA 1
ATOM 605 C C . GLU A 1 79 ? -5.132 -1.719 -5.952 1.00 93.69 79 GLU A C 1
ATOM 607 O O . GLU A 1 79 ? -4.456 -2.443 -5.211 1.00 93.69 79 GLU A O 1
ATOM 612 N N . LEU A 1 80 ? -5.813 -0.673 -5.480 1.00 93.50 80 LEU A N 1
ATOM 613 C CA . LEU A 1 80 ? -5.983 -0.365 -4.062 1.00 93.50 80 LEU A CA 1
ATOM 614 C C . LEU A 1 80 ? -7.470 -0.181 -3.767 1.00 93.50 80 LEU A C 1
ATOM 616 O O . LEU A 1 80 ? -8.069 0.807 -4.172 1.00 93.50 80 LEU A O 1
ATOM 620 N N . ASN A 1 81 ? -8.037 -1.099 -2.991 1.00 94.06 81 ASN A N 1
ATOM 621 C CA . ASN A 1 81 ? -9.429 -1.069 -2.567 1.00 94.06 81 ASN A CA 1
ATOM 622 C C . ASN A 1 81 ? -9.535 -0.646 -1.107 1.00 94.06 81 ASN A C 1
ATOM 624 O O . ASN A 1 81 ? -8.989 -1.307 -0.222 1.00 94.06 81 ASN A O 1
ATOM 628 N N . VAL A 1 82 ? -10.302 0.409 -0.831 1.00 93.69 82 VAL A N 1
ATOM 629 C CA . VAL A 1 82 ? -10.574 0.874 0.536 1.00 93.69 82 VAL A CA 1
ATOM 630 C C . VAL A 1 82 ? -12.076 0.835 0.796 1.00 93.69 82 VAL A C 1
ATOM 632 O O . VAL A 1 82 ? -12.859 1.460 0.089 1.00 93.69 82 VAL A O 1
ATOM 635 N N . SER A 1 83 ? -12.511 0.084 1.808 1.00 93.25 83 SER A N 1
ATOM 636 C CA . SER A 1 83 ? -13.936 -0.027 2.160 1.00 93.25 83 SER A CA 1
ATOM 637 C C . SER A 1 83 ? -14.130 -0.298 3.652 1.00 93.25 83 SER A C 1
ATOM 639 O O . SER A 1 83 ? -13.159 -0.488 4.374 1.00 93.25 83 SER A O 1
ATOM 641 N N . ARG A 1 84 ? -15.378 -0.316 4.146 1.00 94.75 84 ARG A N 1
ATOM 642 C CA . ARG A 1 84 ? -15.725 -0.706 5.535 1.00 94.75 84 ARG A CA 1
ATOM 643 C C . ARG A 1 84 ? -14.835 -0.046 6.604 1.00 94.75 84 ARG A C 1
ATOM 645 O O . ARG A 1 84 ? -14.234 -0.721 7.435 1.00 94.75 84 ARG A O 1
ATOM 652 N N . GLU A 1 85 ? -14.730 1.282 6.549 1.00 93.69 85 GLU A N 1
ATOM 653 C CA . GLU A 1 85 ? -13.903 2.094 7.463 1.00 93.69 85 GLU A CA 1
ATOM 654 C C . GLU A 1 85 ? -12.386 1.819 7.388 1.00 93.69 85 GLU A C 1
ATOM 656 O O . GLU A 1 85 ? -11.638 2.234 8.271 1.00 93.69 85 GLU A O 1
ATOM 661 N N . GLY A 1 86 ? -11.909 1.135 6.345 1.00 93.69 86 GLY A N 1
ATOM 662 C CA . GLY A 1 86 ? -10.487 1.042 6.041 1.00 93.69 86 GLY A CA 1
ATOM 663 C C . GLY A 1 86 ? -9.871 2.425 5.813 1.00 93.69 86 GLY A C 1
ATOM 664 O O . GLY A 1 86 ? -10.528 3.338 5.309 1.00 93.69 86 GLY A O 1
ATOM 665 N N . LYS A 1 87 ? -8.603 2.587 6.194 1.00 93.19 87 LYS A N 1
ATOM 666 C CA . LYS A 1 87 ? -7.897 3.868 6.119 1.00 93.19 87 LYS A CA 1
ATOM 667 C C . LYS A 1 87 ? -6.516 3.715 5.497 1.00 93.19 87 LYS A C 1
ATOM 669 O O . LYS A 1 87 ? -5.758 2.823 5.872 1.00 93.19 87 LYS A O 1
ATOM 674 N N . VAL A 1 88 ? -6.156 4.635 4.606 1.00 90.38 88 VAL A N 1
ATOM 675 C CA . VAL A 1 88 ? -4.799 4.749 4.063 1.00 90.38 88 VAL A CA 1
ATOM 676 C C . VAL A 1 88 ? -4.316 6.181 4.276 1.00 90.38 88 VAL A C 1
ATOM 678 O O . VAL A 1 88 ? -4.848 7.108 3.677 1.00 90.38 88 VAL A O 1
ATOM 681 N N . ASP A 1 89 ? -3.325 6.361 5.148 1.00 87.31 89 ASP A N 1
ATOM 682 C CA . ASP A 1 89 ? -2.709 7.662 5.424 1.00 87.31 89 ASP A CA 1
ATOM 683 C C . ASP A 1 89 ? -1.358 7.745 4.702 1.00 87.31 89 ASP A C 1
ATOM 685 O O . ASP A 1 89 ? -0.345 7.251 5.202 1.00 87.31 89 ASP A O 1
ATOM 689 N N . PHE A 1 90 ? -1.326 8.379 3.531 1.00 74.56 90 PHE A N 1
ATOM 690 C CA . PHE A 1 90 ? -0.105 8.660 2.766 1.00 74.56 90 PHE A CA 1
ATOM 691 C C . PHE A 1 90 ? 0.100 10.172 2.579 1.00 74.56 90 PHE A C 1
ATOM 693 O O . PHE A 1 90 ? -0.758 10.977 2.929 1.00 74.56 90 PHE A O 1
ATOM 700 N N . GLY A 1 91 ? 1.283 10.567 2.101 1.00 63.69 91 GLY A N 1
ATOM 701 C CA . GLY A 1 91 ? 1.637 11.977 1.903 1.00 63.69 91 GLY A CA 1
ATOM 702 C C . GLY A 1 91 ? 1.271 12.494 0.517 1.00 63.69 91 GLY A C 1
ATOM 703 O O . GLY A 1 91 ? 0.622 13.524 0.422 1.00 63.69 91 GLY A O 1
ATOM 704 N N . ASN A 1 92 ? 1.659 11.763 -0.534 1.00 60.03 92 ASN A N 1
ATOM 705 C CA . ASN A 1 92 ? 1.390 12.098 -1.934 1.00 60.03 92 ASN A CA 1
ATOM 706 C C . ASN A 1 92 ? 0.960 10.826 -2.694 1.00 60.03 92 ASN A C 1
ATOM 708 O O . ASN A 1 92 ? 1.598 9.782 -2.544 1.00 60.03 92 ASN A O 1
ATOM 712 N N . TYR A 1 93 ? -0.100 10.900 -3.506 1.00 54.44 93 TYR A N 1
ATOM 713 C CA . TYR A 1 93 ? -0.558 9.786 -4.353 1.00 54.44 93 TYR A CA 1
ATOM 714 C C . TYR A 1 93 ? -0.058 9.969 -5.789 1.00 54.44 93 TYR A C 1
ATOM 716 O O . TYR A 1 93 ? -0.295 11.024 -6.377 1.00 54.44 93 TYR A O 1
ATOM 724 N N . HIS A 1 94 ? 0.572 8.947 -6.372 1.00 54.69 94 HIS A N 1
ATOM 725 C CA . HIS A 1 94 ? 0.824 8.878 -7.812 1.00 54.69 94 HIS A CA 1
ATOM 726 C C . HIS A 1 94 ? 0.191 7.594 -8.357 1.00 54.69 94 HIS A C 1
ATOM 728 O O . HIS A 1 94 ? 0.701 6.499 -8.140 1.00 54.69 94 HIS A O 1
ATOM 734 N N . CYS A 1 95 ? -0.935 7.746 -9.054 1.00 53.69 95 CYS A N 1
ATOM 735 C CA . CYS A 1 95 ? -1.503 6.693 -9.889 1.00 53.69 95 CYS A CA 1
ATOM 736 C C . CYS A 1 95 ? -0.880 6.841 -11.280 1.00 53.69 95 CYS A C 1
ATOM 738 O O . CYS A 1 95 ? -0.994 7.915 -11.878 1.00 53.69 95 CYS A O 1
ATOM 740 N N . GLY A 1 96 ? -0.171 5.822 -11.760 1.00 48.56 96 GLY A N 1
ATOM 741 C CA . GLY A 1 96 ? 0.414 5.841 -13.095 1.00 48.56 96 GLY A CA 1
ATOM 742 C C . GLY A 1 96 ? -0.665 5.626 -14.152 1.00 48.56 96 GLY A C 1
ATOM 743 O O . GLY A 1 96 ? -1.163 4.521 -14.308 1.00 48.56 96 GLY A O 1
ATOM 744 N N . ASP A 1 97 ? -1.028 6.677 -14.885 1.00 48.88 97 ASP A N 1
ATOM 745 C CA . ASP A 1 97 ? -1.522 6.547 -16.257 1.00 48.88 97 ASP A CA 1
ATOM 746 C C . ASP A 1 97 ? -0.811 7.612 -17.093 1.00 48.88 97 ASP A C 1
ATOM 748 O O . ASP A 1 97 ? -1.049 8.817 -16.945 1.00 48.88 97 ASP A O 1
ATOM 752 N N . GLU A 1 98 ? 0.070 7.178 -17.990 1.00 46.88 98 GLU A N 1
ATOM 753 C CA . GLU A 1 98 ? 0.743 8.056 -18.949 1.00 46.88 98 GLU A CA 1
ATOM 754 C C . GLU A 1 98 ? -0.249 8.769 -19.897 1.00 46.88 98 GLU A C 1
ATOM 756 O O . GLU A 1 98 ? 0.156 9.628 -20.683 1.00 46.88 98 GLU A O 1
ATOM 761 N N . ARG A 1 99 ? -1.558 8.470 -19.822 1.00 42.41 99 ARG A N 1
ATOM 762 C CA . ARG A 1 99 ? -2.594 9.037 -20.694 1.00 42.41 99 ARG A CA 1
ATOM 763 C C . ARG A 1 99 ? -3.585 10.007 -20.050 1.00 42.41 99 ARG A C 1
ATOM 765 O O . ARG A 1 99 ? -4.441 10.501 -20.784 1.00 42.41 99 ARG A O 1
ATOM 772 N N . ASN A 1 100 ? -3.499 10.374 -18.764 1.00 39.44 100 ASN A N 1
ATOM 773 C CA . ASN A 1 100 ? -4.482 11.333 -18.222 1.00 39.44 100 ASN A CA 1
ATOM 774 C C . ASN A 1 100 ? -4.038 12.152 -16.994 1.00 39.44 100 ASN A C 1
ATOM 776 O O . ASN A 1 100 ? -4.581 12.043 -15.897 1.00 39.44 100 ASN A O 1
ATOM 780 N N . ARG A 1 101 ? -3.127 13.114 -17.202 1.00 38.84 101 ARG A N 1
ATOM 781 C CA . ARG A 1 101 ? -2.738 14.138 -16.203 1.00 38.84 101 ARG A CA 1
ATOM 782 C C . ARG A 1 101 ? -3.814 15.206 -15.905 1.00 38.84 101 ARG A C 1
ATOM 784 O O . ARG A 1 101 ? -3.477 16.355 -15.640 1.00 38.84 101 ARG A O 1
ATOM 791 N N . HIS A 1 102 ? -5.104 14.863 -15.936 1.00 32.28 102 HIS A N 1
ATOM 792 C CA . HIS A 1 102 ? -6.186 15.837 -15.722 1.00 32.28 102 HIS A CA 1
ATOM 793 C C . HIS A 1 102 ? -7.391 15.363 -14.902 1.00 32.28 102 HIS A C 1
ATOM 795 O O . HIS A 1 102 ? -8.456 15.968 -15.003 1.00 32.28 102 HIS A O 1
ATOM 801 N N . ARG A 1 103 ? -7.265 14.356 -14.030 1.00 32.75 103 ARG A N 1
ATOM 802 C CA . ARG A 1 103 ? -8.283 14.133 -12.987 1.00 32.75 103 ARG A CA 1
ATOM 803 C C . ARG A 1 103 ? -7.636 13.773 -11.659 1.00 32.75 103 ARG A C 1
ATOM 805 O O . ARG A 1 103 ? -7.281 12.629 -11.417 1.00 32.75 103 ARG A O 1
ATOM 812 N N . GLN A 1 104 ? -7.549 14.763 -10.772 1.00 38.84 104 GLN A N 1
ATOM 813 C CA . GLN A 1 104 ? -7.682 14.477 -9.350 1.00 38.84 104 GLN A CA 1
ATOM 814 C C . GLN A 1 104 ? -9.092 13.923 -9.154 1.00 38.84 104 GLN A C 1
ATOM 816 O O . GLN A 1 104 ? -10.032 14.700 -9.080 1.00 38.84 104 GLN A O 1
ATOM 821 N N . HIS A 1 105 ? -9.260 12.609 -9.168 1.00 35.38 105 HIS A N 1
ATOM 822 C CA . HIS A 1 105 ? -10.413 11.939 -8.584 1.00 35.38 105 HIS A CA 1
ATOM 823 C C . HIS A 1 105 ? -10.055 10.474 -8.385 1.00 35.38 105 HIS A C 1
ATOM 825 O O . HIS A 1 105 ? -9.578 9.834 -9.314 1.00 35.38 105 HIS A O 1
ATOM 831 N N . TYR A 1 106 ? -10.271 10.023 -7.149 1.00 32.91 106 TYR A N 1
ATOM 832 C CA . TYR A 1 106 ? -10.645 8.672 -6.744 1.00 32.91 106 TYR A CA 1
ATOM 833 C C . TYR A 1 106 ? -10.563 7.601 -7.841 1.00 32.91 106 TYR A C 1
ATOM 835 O O . TYR A 1 106 ? -11.350 7.621 -8.790 1.00 32.91 106 TYR A O 1
ATOM 843 N N . CYS A 1 107 ? -9.663 6.642 -7.639 1.00 40.22 107 CYS A N 1
ATOM 844 C CA . CYS A 1 107 ? -9.965 5.256 -7.971 1.00 40.22 107 CYS A CA 1
ATOM 845 C C . CYS A 1 107 ? -10.707 4.658 -6.773 1.00 40.22 107 CYS A C 1
ATOM 847 O O . CYS A 1 107 ? -10.252 4.917 -5.633 1.00 40.22 107 CYS A O 1
#

InterPro domains:
  IPR030895 T5SS/PEP-CTERM-associated repeat [TIGR04393] (39-88)

Radius of gyration: 14.21 Å; chains: 1; bounding box: 26×27×52 Å

Sequence (107 aa):
MCRIKTPVITVRRLYNGYFGNGTLNISNNGLINNKEYSLVGVQDGSHGVVNVTDKGHWNFLGTGEAFRYIYIGDAGDGELNVSREGKVDFGNYHCGDERNRHRQHYC

Secondary structure (DSSP, 8-state):
----PPPEEEES-EEESSSSEEEEEE-TT-EEEESS-EEES-STT-EEEEEE-TT-EEEE---SGGG-EEEE-SSSEEEEEE-TT-EEE-SEEEE--TT-TT-----

Organism: Escherichia coli (NCBI:txid562)

Foldseek 3Di:
DDDDDAAEAEEQEEEAQPPAHGEAEFADLHEYEYAFEYEAFEDAHTHGEYEFAHNGEYAHNHPDPRGFEYEAYANGHGYYHYYHNGYYHTDDYDYDDPPDPDDPDDD